Protein AF-A0A9J7N0E9-F1 (afdb_monomer_lite)

Sequence (81 aa):
MCDVKRDEFLQLLPDIKQKIQDCDFVAIDTEFTGLCLSEACQPSLFDTPQERYRKLRQTVGSFIICQVGVSVFKKDMKYNR

Radius of gyration: 18.27 Å; chains: 1; bounding box: 44×30×42 Å

InterPro domains:
  IPR006941 Ribonuclease CAF1 [PF04857] (4-79)
  IPR012337 Ribonuclease H-like superfamily [SSF53098] (2-76)
  IPR036397 Ribonuclease H superfamily [G3DSA:3.30.420.10] (2-81)
  IPR051181 CAF1 family poly(A)-specific ribonucleases [PTHR15092] (3-79)

Secondary structure (DSSP, 8-state):
-----HHHHHHHHHHHHHHHHH-SEEEEEEEES-S-S-GGGS--TT--HHHHHHHHHHHHTTS-EEEEEEEEE---SSS--

Foldseek 3Di:
DDDADPVCCVVCVVVVVVLQVQFPDKDKDWDKPDDADDPCLDDDPPDDPVSVCVSVVVGVVVIDTPDMDMDGHHDDPPPDD

Organism: Branchiostoma floridae (NCBI:txid7739)

pLDDT: mean 93.48, std 8.51, range [51.44, 98.19]

Structure (mmCIF, N/CA/C/O backbone):
data_AF-A0A9J7N0E9-F1
#
_entry.id   AF-A0A9J7N0E9-F1
#
loop_
_atom_site.group_PDB
_atom_site.id
_atom_site.type_symbol
_atom_site.label_atom_id
_atom_site.label_alt_id
_atom_site.label_comp_id
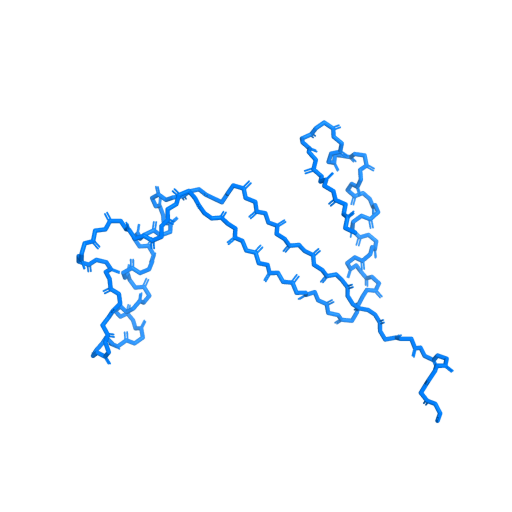_atom_site.label_asym_id
_atom_site.label_entity_id
_atom_site.label_seq_id
_atom_site.pdbx_PDB_ins_code
_atom_site.Cartn_x
_atom_site.Cartn_y
_atom_site.Cartn_z
_atom_site.occupancy
_atom_site.B_iso_or_equiv
_atom_site.auth_seq_id
_atom_site.auth_comp_id
_atom_site.auth_asym_id
_atom_site.auth_atom_id
_atom_site.pdbx_PDB_model_num
ATOM 1 N N . MET A 1 1 ? -14.191 10.189 6.402 1.00 72.12 1 MET A N 1
ATOM 2 C CA . MET A 1 1 ? -12.818 10.394 5.900 1.00 72.12 1 MET A CA 1
ATOM 3 C C . MET A 1 1 ? -12.120 11.334 6.870 1.00 72.12 1 MET A C 1
ATOM 5 O O . MET A 1 1 ? -12.767 12.272 7.317 1.00 72.12 1 MET A O 1
ATOM 9 N N . CYS A 1 2 ? -10.895 11.019 7.289 1.00 88.75 2 CYS A N 1
ATOM 10 C CA . CYS A 1 2 ? -10.126 11.786 8.272 1.00 88.75 2 CYS A CA 1
ATOM 11 C C . CYS A 1 2 ? -8.733 12.021 7.688 1.00 88.75 2 CYS A C 1
ATOM 13 O O . CYS A 1 2 ? -8.071 11.053 7.317 1.00 88.75 2 CYS A O 1
ATOM 15 N N . ASP A 1 3 ? -8.325 13.284 7.586 1.00 94.62 3 ASP A N 1
ATOM 16 C CA . ASP A 1 3 ? -6.998 13.658 7.107 1.00 94.62 3 ASP A CA 1
ATOM 17 C C . ASP A 1 3 ? -6.031 13.691 8.288 1.00 94.62 3 ASP A C 1
ATOM 19 O O . ASP A 1 3 ? -6.239 14.437 9.242 1.00 94.62 3 ASP A O 1
ATOM 23 N N . VAL A 1 4 ? -4.973 12.882 8.229 1.00 96.00 4 VAL A N 1
ATOM 24 C CA . VAL A 1 4 ? -3.995 12.762 9.315 1.00 96.00 4 VAL A CA 1
ATOM 25 C C . VAL A 1 4 ? -2.698 13.449 8.909 1.00 96.00 4 VAL A C 1
ATOM 27 O O . VAL A 1 4 ? -1.972 12.966 8.039 1.00 96.00 4 VAL A O 1
ATOM 30 N N . LYS A 1 5 ? -2.393 14.580 9.549 1.00 95.69 5 LYS A N 1
ATOM 31 C CA . LYS A 1 5 ? -1.157 15.341 9.315 1.00 95.69 5 LYS A CA 1
ATOM 32 C C . LYS A 1 5 ? -0.100 15.013 10.366 1.00 95.69 5 LYS A C 1
ATOM 34 O O . LYS A 1 5 ? -0.373 14.360 11.371 1.00 95.69 5 LYS A O 1
ATOM 39 N N . ARG A 1 6 ? 1.128 15.493 10.141 1.00 96.06 6 ARG A N 1
ATOM 40 C CA . ARG A 1 6 ? 2.291 15.244 11.012 1.00 96.06 6 ARG A CA 1
ATOM 41 C C . ARG A 1 6 ? 2.002 15.526 12.489 1.00 96.06 6 ARG A C 1
ATOM 43 O O . ARG A 1 6 ? 2.309 14.685 13.328 1.00 96.06 6 ARG A O 1
ATOM 50 N N . ASP A 1 7 ? 1.413 16.679 12.781 1.00 97.06 7 ASP A N 1
ATOM 51 C CA . ASP A 1 7 ? 1.261 17.171 14.156 1.00 97.06 7 ASP A CA 1
ATOM 52 C C . ASP A 1 7 ? 0.169 16.411 14.931 1.00 97.06 7 ASP A C 1
ATOM 54 O O . ASP A 1 7 ? 0.211 16.320 16.156 1.00 97.06 7 ASP A O 1
ATOM 58 N N . GLU A 1 8 ? -0.772 15.798 14.211 1.00 94.94 8 GLU A N 1
ATOM 59 C CA . GLU A 1 8 ? -1.902 15.044 14.765 1.00 94.94 8 GLU A CA 1
ATOM 60 C C . GLU A 1 8 ? -1.631 13.533 14.789 1.00 94.94 8 GLU A C 1
ATOM 62 O O . GLU A 1 8 ? -2.270 12.789 15.535 1.00 94.94 8 GLU A O 1
ATOM 67 N N . PHE A 1 9 ? -0.656 13.058 14.004 1.00 96.31 9 PHE A N 1
ATOM 68 C CA . PHE A 1 9 ? -0.413 11.631 13.795 1.00 96.31 9 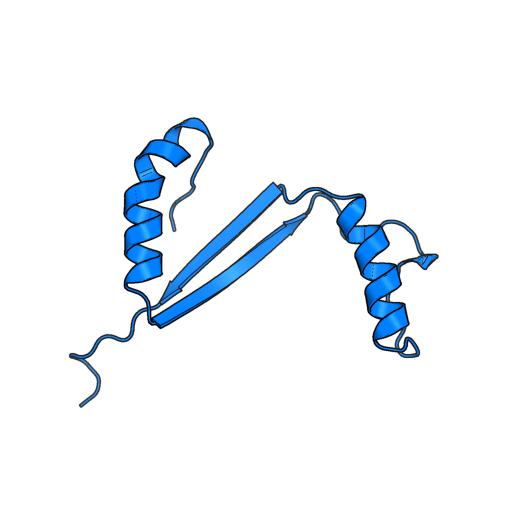PHE A CA 1
ATOM 69 C C . PHE A 1 9 ? -0.186 10.874 15.103 1.00 96.31 9 PHE A C 1
ATOM 71 O O . PHE A 1 9 ? -0.815 9.845 15.328 1.00 96.31 9 PHE A O 1
ATOM 78 N N . LEU A 1 10 ? 0.669 11.384 15.996 1.00 97.75 10 LEU A N 1
ATOM 79 C CA . LEU A 1 10 ? 0.963 10.706 17.264 1.00 97.75 10 LEU A CA 1
ATOM 80 C C . LEU A 1 10 ? -0.250 10.646 18.199 1.00 97.75 10 LEU A C 1
ATOM 82 O O . LEU A 1 10 ? -0.380 9.686 18.956 1.00 97.75 10 LEU A O 1
ATOM 86 N N . GLN A 1 11 ? -1.135 11.641 18.129 1.00 97.50 11 GLN A N 1
ATOM 87 C CA . GLN A 1 11 ? -2.351 11.695 18.941 1.00 97.50 11 GLN A CA 1
ATOM 88 C C . GLN A 1 11 ? -3.409 10.712 18.423 1.00 97.50 11 GLN A C 1
ATOM 90 O O . GLN A 1 11 ? -4.086 10.066 19.217 1.00 97.50 11 GLN A O 1
ATOM 95 N N . LEU A 1 12 ? -3.515 10.560 17.099 1.00 96.94 12 LEU A N 1
ATOM 96 C CA . LEU A 1 12 ? -4.462 9.656 16.439 1.00 96.94 12 LEU A CA 1
ATOM 97 C C . LEU A 1 12 ? -3.950 8.212 16.331 1.00 96.94 12 LEU A C 1
ATOM 99 O O . LEU A 1 12 ? -4.742 7.286 16.155 1.00 96.94 12 LEU A O 1
ATOM 103 N N . LEU A 1 13 ? -2.638 7.991 16.459 1.00 96.94 13 LEU A N 1
ATOM 104 C CA . LEU A 1 13 ? -2.006 6.679 16.309 1.00 96.94 13 LEU A CA 1
ATOM 105 C C . LEU A 1 13 ? -2.635 5.575 17.184 1.00 96.94 13 LEU A C 1
ATOM 107 O O . LEU A 1 13 ? -2.800 4.469 16.665 1.00 96.94 13 LEU A O 1
ATOM 111 N N . PRO A 1 14 ? -2.999 5.804 18.465 1.00 98.00 14 PRO A N 1
ATOM 112 C CA . PRO A 1 14 ? -3.673 4.787 19.271 1.00 98.00 14 PRO A CA 1
ATOM 113 C C . PRO A 1 14 ? -5.027 4.356 18.689 1.00 98.00 14 PRO A C 1
ATOM 115 O O . PRO A 1 14 ? -5.286 3.159 18.592 1.00 98.00 14 PRO A O 1
ATOM 118 N N . ASP A 1 15 ? -5.854 5.307 18.241 1.00 97.00 15 ASP A N 1
ATOM 119 C CA . ASP A 1 15 ? -7.163 5.027 17.631 1.00 97.00 15 ASP A CA 1
ATOM 120 C C . ASP A 1 15 ? -7.013 4.298 16.288 1.00 97.00 15 ASP A C 1
ATOM 122 O O . ASP A 1 15 ? -7.688 3.299 16.039 1.00 97.00 15 ASP A O 1
ATOM 126 N N . ILE A 1 16 ? -6.061 4.728 15.451 1.00 96.69 16 ILE A N 1
ATOM 127 C CA . ILE A 1 16 ? -5.744 4.057 14.181 1.00 96.69 16 ILE A CA 1
ATOM 128 C C . ILE A 1 16 ? -5.335 2.599 14.435 1.00 96.69 16 ILE A C 1
ATOM 130 O O . ILE A 1 16 ? -5.846 1.692 13.777 1.00 96.69 16 ILE A O 1
ATOM 134 N N . LYS A 1 17 ? -4.445 2.353 15.408 1.00 97.75 17 LYS A N 1
ATOM 135 C CA . LYS A 1 17 ? -4.012 0.996 15.777 1.00 97.75 17 LYS A CA 1
ATOM 136 C C . LYS A 1 17 ? -5.176 0.137 16.259 1.00 97.75 17 LYS A C 1
ATOM 138 O O . LYS A 1 17 ? -5.304 -0.988 15.786 1.00 97.75 17 LYS A O 1
ATOM 143 N N . GLN A 1 18 ? -6.019 0.665 17.146 1.00 98.00 18 GLN A N 1
ATOM 144 C CA . GLN A 1 18 ? -7.181 -0.057 17.662 1.00 98.00 18 GLN A CA 1
ATOM 145 C C . GLN A 1 18 ? -8.142 -0.438 16.530 1.00 98.00 18 GLN A C 1
ATOM 147 O O . GLN A 1 18 ? -8.542 -1.592 16.408 1.00 98.00 18 GLN A O 1
ATOM 152 N N . LYS A 1 19 ? -8.450 0.506 15.634 1.00 96.69 19 LYS A N 1
ATOM 153 C CA . LYS A 1 19 ? -9.323 0.260 14.480 1.00 96.69 19 LYS A CA 1
ATOM 154 C C . LYS A 1 19 ? -8.771 -0.795 13.525 1.00 96.69 19 LYS A C 1
ATOM 156 O O . LYS A 1 19 ? -9.547 -1.598 13.021 1.00 96.69 19 LYS A O 1
ATOM 161 N N . ILE A 1 20 ? -7.458 -0.806 13.281 1.00 97.25 20 ILE A N 1
ATOM 162 C CA . ILE A 1 20 ? -6.808 -1.840 12.460 1.00 97.25 20 ILE A CA 1
ATOM 163 C C . ILE A 1 20 ? -6.853 -3.203 13.163 1.00 97.25 20 ILE A C 1
ATOM 165 O O . ILE A 1 20 ? -7.113 -4.208 12.510 1.00 97.25 20 ILE A O 1
ATOM 169 N N . GLN A 1 21 ? -6.630 -3.254 14.478 1.00 97.56 21 GLN A N 1
ATOM 170 C CA . GLN A 1 21 ? -6.698 -4.502 15.250 1.00 97.56 21 GLN A CA 1
ATOM 171 C C . GLN A 1 21 ? -8.109 -5.101 15.282 1.00 97.56 21 GLN A C 1
ATOM 173 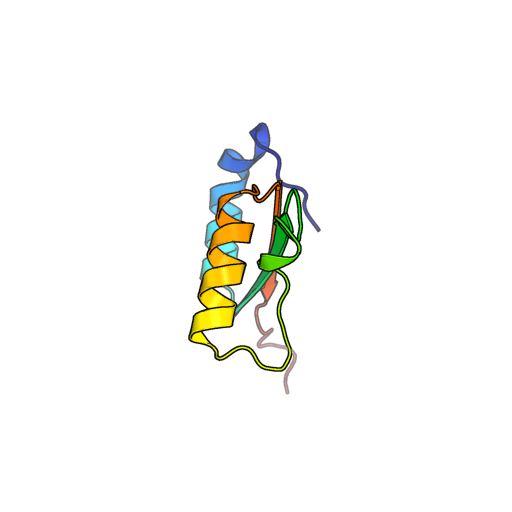O O . GLN A 1 21 ? -8.255 -6.319 15.253 1.00 97.56 21 GLN A O 1
ATOM 178 N N . ASP A 1 22 ? -9.135 -4.251 15.323 1.00 96.81 22 ASP A N 1
ATOM 179 C CA . ASP A 1 22 ? -10.530 -4.669 15.461 1.00 96.81 22 ASP A CA 1
ATOM 180 C C . ASP A 1 22 ? -11.242 -4.962 14.134 1.00 96.81 22 ASP A C 1
ATOM 182 O O . ASP A 1 22 ? -12.395 -5.410 14.167 1.00 96.81 22 ASP A O 1
ATOM 186 N N . CYS A 1 23 ? -10.626 -4.644 12.994 1.00 97.00 23 CYS A N 1
ATOM 187 C CA . CYS A 1 23 ? -11.217 -4.821 11.669 1.00 97.00 23 CYS A CA 1
ATOM 188 C C . CYS A 1 23 ? -10.989 -6.235 11.112 1.00 97.00 23 CYS A C 1
ATOM 190 O O . CYS A 1 23 ? -10.093 -6.951 11.547 1.00 97.00 23 CYS A O 1
ATOM 192 N N . ASP A 1 24 ? -11.796 -6.628 10.127 1.00 97.31 24 ASP A N 1
ATOM 193 C CA . ASP A 1 24 ? -11.629 -7.905 9.425 1.00 97.31 24 ASP A CA 1
ATOM 194 C C . ASP A 1 24 ? -10.629 -7.781 8.271 1.00 97.31 24 ASP A C 1
ATOM 196 O O . ASP A 1 24 ? -9.892 -8.719 7.971 1.00 97.31 24 ASP A O 1
ATOM 200 N N . PHE A 1 25 ? -10.606 -6.621 7.605 1.00 97.56 25 PHE A N 1
ATOM 201 C CA . PHE A 1 25 ? -9.630 -6.319 6.566 1.00 97.56 25 PHE A CA 1
ATOM 202 C C . PHE A 1 25 ? -9.386 -4.816 6.413 1.00 97.56 25 PHE A C 1
ATOM 204 O O . PHE A 1 25 ? -10.189 -3.967 6.817 1.00 97.56 25 PHE A O 1
ATOM 211 N N . VAL A 1 26 ? -8.265 -4.504 5.764 1.00 98.06 26 VAL A N 1
ATOM 212 C CA . VAL A 1 26 ? -7.833 -3.146 5.440 1.00 98.06 26 VAL A CA 1
ATOM 213 C C . VAL A 1 26 ? -7.655 -3.040 3.929 1.00 98.06 26 VAL A C 1
ATOM 215 O O . VAL A 1 26 ? -6.981 -3.875 3.327 1.00 98.06 26 VAL A O 1
ATOM 218 N N . ALA A 1 27 ? -8.240 -2.013 3.318 1.00 98.19 27 ALA A N 1
ATOM 219 C CA . ALA A 1 27 ? -7.895 -1.596 1.965 1.00 98.19 27 ALA A CA 1
ATOM 220 C C . ALA A 1 27 ? -6.872 -0.457 2.035 1.00 98.19 27 ALA A C 1
ATOM 222 O O . ALA A 1 27 ? -7.029 0.473 2.834 1.00 98.19 27 ALA A O 1
ATOM 223 N N . ILE A 1 28 ? -5.837 -0.544 1.202 1.00 97.88 28 ILE A N 1
ATOM 224 C CA . ILE A 1 28 ? -4.777 0.459 1.109 1.00 97.88 28 ILE A CA 1
ATOM 225 C C . ILE A 1 28 ? -4.671 0.985 -0.315 1.00 97.88 28 ILE A C 1
ATOM 227 O O . ILE A 1 28 ? -4.861 0.234 -1.270 1.00 97.88 28 ILE A O 1
ATOM 231 N N . ASP A 1 29 ? -4.326 2.259 -0.426 1.00 97.69 29 ASP A N 1
ATOM 232 C CA . ASP A 1 29 ? -3.923 2.891 -1.676 1.00 97.69 29 ASP A CA 1
ATOM 233 C C . ASP A 1 29 ? -2.852 3.949 -1.388 1.00 97.69 29 ASP A C 1
ATOM 235 O O . ASP A 1 29 ? -2.755 4.450 -0.265 1.00 97.69 29 ASP A O 1
ATOM 239 N N . THR A 1 30 ? -2.003 4.264 -2.359 1.00 96.88 30 THR A N 1
ATOM 240 C CA . THR A 1 30 ? -0.858 5.158 -2.145 1.00 96.88 30 THR A CA 1
ATOM 241 C C . THR A 1 30 ? -0.659 6.095 -3.315 1.00 96.88 30 THR A C 1
ATOM 243 O O . THR A 1 30 ? -0.625 5.648 -4.457 1.00 96.88 30 THR A O 1
ATOM 246 N N . GLU A 1 31 ? -0.389 7.360 -3.009 1.00 97.06 31 GLU A N 1
ATOM 247 C CA . GLU A 1 31 ? 0.017 8.348 -4.003 1.00 97.06 31 GLU A CA 1
ATOM 248 C C . GLU A 1 31 ? 1.532 8.545 -3.961 1.00 97.06 31 GLU A C 1
ATOM 250 O O . GLU A 1 31 ? 2.139 8.677 -2.889 1.00 97.06 31 GLU A O 1
ATOM 255 N N . PHE A 1 32 ? 2.143 8.587 -5.143 1.00 96.31 32 PHE A N 1
ATOM 256 C CA . PHE A 1 32 ? 3.579 8.776 -5.325 1.00 96.31 32 PHE A CA 1
ATOM 257 C C . PHE A 1 32 ? 3.869 10.118 -5.990 1.00 96.31 32 PHE A C 1
ATOM 259 O O . PHE A 1 32 ? 3.069 10.643 -6.761 1.00 96.31 32 PHE A O 1
ATOM 266 N N . THR A 1 33 ? 5.072 10.644 -5.771 1.00 96.50 33 THR A N 1
ATOM 267 C CA . THR A 1 33 ? 5.546 11.855 -6.461 1.00 96.50 33 THR A CA 1
ATOM 268 C C . THR A 1 33 ? 5.782 11.668 -7.966 1.00 96.50 33 THR A C 1
ATOM 270 O O . THR A 1 33 ? 6.005 12.649 -8.673 1.00 96.50 33 THR A O 1
ATOM 273 N N . GLY A 1 34 ? 5.733 10.432 -8.468 1.00 93.75 34 GLY A N 1
ATOM 274 C CA . GLY A 1 34 ? 5.825 10.106 -9.887 1.00 93.75 34 GLY A CA 1
ATOM 275 C C . GLY A 1 34 ? 5.470 8.644 -10.166 1.00 93.75 34 GLY A C 1
ATOM 276 O O . GLY A 1 34 ? 5.430 7.821 -9.254 1.00 93.75 34 GLY A O 1
ATOM 277 N N . LEU A 1 35 ? 5.196 8.331 -11.438 1.00 89.19 35 LEU A N 1
ATOM 278 C CA . LEU A 1 35 ? 4.682 7.020 -11.869 1.00 89.19 35 LEU A CA 1
ATOM 279 C C . LEU A 1 35 ? 5.655 6.208 -12.732 1.00 89.19 35 LEU A C 1
ATOM 281 O O . LEU A 1 35 ? 5.582 4.984 -12.741 1.00 89.19 35 LEU A O 1
ATOM 285 N N . CYS A 1 36 ? 6.557 6.857 -13.470 1.00 91.25 36 CYS A N 1
ATOM 286 C CA . CYS A 1 36 ? 7.551 6.174 -14.292 1.00 91.25 36 CYS A CA 1
ATOM 287 C C . CYS A 1 36 ? 8.842 6.984 -14.339 1.00 91.25 36 CYS A C 1
ATOM 289 O O . CYS A 1 36 ? 8.814 8.176 -14.634 1.00 91.25 36 CYS A O 1
ATOM 291 N N . LEU A 1 37 ? 9.972 6.332 -14.059 1.00 92.38 37 LEU A N 1
ATOM 292 C CA . LEU A 1 37 ? 11.276 6.994 -14.027 1.00 92.38 37 LEU A CA 1
ATOM 293 C C . LEU A 1 37 ? 11.801 7.320 -15.434 1.00 92.38 37 LEU A C 1
ATOM 295 O O . LEU A 1 37 ? 12.377 8.380 -15.657 1.00 92.38 37 LEU A O 1
ATOM 299 N N . SER A 1 38 ? 11.631 6.395 -16.378 1.00 93.06 38 SER A N 1
ATOM 300 C CA . SER A 1 38 ? 12.088 6.527 -17.765 1.00 93.06 38 SER A CA 1
ATOM 301 C C . SER A 1 38 ? 11.347 5.549 -18.675 1.00 93.06 38 SER A C 1
ATOM 303 O O . SER A 1 38 ? 10.763 4.582 -18.190 1.00 93.06 38 SER A O 1
ATOM 305 N N . GLU A 1 39 ? 11.405 5.743 -19.994 1.00 90.50 39 GLU A N 1
ATOM 306 C CA . GLU A 1 39 ? 10.781 4.826 -20.966 1.00 90.50 39 GLU A CA 1
ATOM 307 C C . GLU A 1 39 ? 11.246 3.370 -20.801 1.00 90.50 39 GLU A C 1
ATOM 309 O O . GLU A 1 39 ? 10.447 2.446 -20.916 1.00 90.50 39 GLU A O 1
ATOM 314 N N . ALA A 1 40 ? 12.512 3.148 -20.432 1.00 90.25 40 ALA A N 1
ATOM 315 C CA . ALA A 1 40 ? 13.051 1.808 -20.183 1.00 90.25 40 ALA A CA 1
ATOM 316 C C . ALA A 1 40 ? 12.396 1.094 -18.983 1.00 90.25 40 ALA A C 1
ATOM 318 O O . ALA A 1 40 ? 12.441 -0.137 -18.889 1.00 90.25 40 ALA A O 1
ATOM 319 N N . CYS A 1 41 ? 11.793 1.856 -18.066 1.00 91.81 41 CYS A N 1
ATOM 320 C CA . CYS A 1 41 ? 11.080 1.331 -16.906 1.00 91.81 41 CYS A CA 1
ATOM 321 C C . CYS A 1 41 ? 9.585 1.107 -17.173 1.00 91.81 41 CYS A C 1
ATOM 323 O O . CYS A 1 41 ? 8.896 0.576 -16.302 1.00 91.81 41 CYS A O 1
ATOM 325 N N . GLN A 1 42 ? 9.077 1.474 -18.355 1.00 93.12 42 GLN A N 1
ATOM 326 C CA . GLN A 1 42 ? 7.678 1.243 -18.695 1.00 93.12 42 GLN A CA 1
ATOM 327 C C . GLN A 1 42 ? 7.391 -0.266 -18.801 1.00 93.12 42 GLN A C 1
ATOM 329 O O . GLN A 1 42 ? 8.184 -1.023 -19.389 1.00 93.12 42 GLN A O 1
ATOM 334 N N . PRO A 1 43 ? 6.268 -0.732 -18.231 1.00 91.75 43 PRO A N 1
ATOM 335 C CA . PRO A 1 43 ? 5.854 -2.117 -18.364 1.00 91.75 43 PRO A CA 1
ATOM 336 C C . PRO A 1 43 ? 5.516 -2.441 -19.824 1.00 91.75 43 PRO A C 1
ATOM 338 O O . PRO A 1 43 ? 4.837 -1.679 -20.507 1.00 91.75 43 PRO A O 1
ATOM 341 N N . SER A 1 44 ? 5.965 -3.607 -20.279 1.00 93.69 44 SER A N 1
ATOM 342 C CA . SER A 1 44 ? 5.631 -4.186 -21.582 1.00 93.69 44 SER A CA 1
ATOM 343 C C . SER A 1 44 ? 4.709 -5.391 -21.407 1.00 93.69 44 SER A C 1
ATOM 345 O O . SER A 1 44 ? 4.776 -6.096 -20.400 1.00 93.69 44 SER A O 1
ATOM 347 N N . LEU A 1 45 ? 3.873 -5.666 -22.413 1.00 95.38 45 LEU A N 1
ATOM 348 C CA . LEU A 1 45 ? 3.052 -6.883 -22.469 1.00 95.38 45 LEU A CA 1
ATOM 349 C C . LEU A 1 45 ? 3.893 -8.163 -22.588 1.00 95.38 45 LEU A C 1
ATOM 351 O O . LEU A 1 45 ? 3.398 -9.244 -22.288 1.00 95.38 45 LEU A O 1
ATOM 355 N N . PHE A 1 46 ? 5.152 -8.037 -23.011 1.00 96.31 46 PHE A N 1
ATOM 356 C CA . PHE A 1 46 ? 6.083 -9.154 -23.182 1.00 96.31 46 PHE A CA 1
ATOM 357 C C . PHE A 1 46 ? 7.034 -9.345 -21.996 1.00 96.31 46 PHE A C 1
ATOM 359 O O . PHE A 1 46 ? 7.866 -10.246 -22.037 1.00 96.31 46 PHE A O 1
ATOM 366 N N . ASP A 1 47 ? 6.938 -8.507 -20.959 1.00 97.00 47 ASP A N 1
ATOM 367 C CA . ASP A 1 47 ? 7.784 -8.662 -19.779 1.00 97.00 47 ASP A CA 1
ATOM 368 C C . ASP A 1 47 ? 7.424 -9.952 -19.032 1.00 97.00 47 ASP A C 1
ATOM 370 O O . ASP A 1 47 ? 6.265 -10.200 -18.689 1.00 97.00 47 ASP A O 1
ATOM 374 N N . THR A 1 48 ? 8.440 -10.729 -18.674 1.00 98.06 48 THR A N 1
ATOM 375 C CA . THR A 1 48 ? 8.309 -11.733 -17.615 1.00 98.06 48 THR A CA 1
ATOM 376 C C . THR A 1 48 ? 8.001 -11.057 -16.267 1.00 98.06 48 THR A C 1
ATOM 378 O O . THR A 1 48 ? 8.327 -9.879 -16.062 1.00 98.06 48 THR A O 1
ATOM 381 N N . PRO A 1 49 ? 7.429 -11.778 -15.282 1.00 97.69 49 PRO A N 1
ATOM 382 C CA . PRO A 1 49 ? 7.204 -11.223 -13.945 1.00 97.69 49 PRO A CA 1
ATOM 383 C C . PRO A 1 49 ? 8.471 -10.629 -13.307 1.00 97.69 49 PRO A C 1
ATOM 385 O O . PRO A 1 49 ? 8.412 -9.583 -12.658 1.00 97.69 49 PRO A O 1
ATOM 388 N N . GLN A 1 50 ? 9.628 -11.259 -13.524 1.00 98.00 50 GLN A N 1
ATOM 389 C CA . GLN A 1 50 ? 10.925 -10.810 -13.019 1.00 98.00 50 GLN A CA 1
ATOM 390 C C . GLN A 1 50 ? 11.366 -9.493 -13.667 1.00 98.00 50 GLN A C 1
ATOM 392 O O . GLN A 1 50 ? 11.836 -8.590 -12.971 1.00 98.00 50 GLN A O 1
ATOM 397 N N . GLU A 1 51 ? 11.193 -9.350 -14.983 1.00 97.38 51 GLU A N 1
ATOM 398 C CA . GLU A 1 51 ? 11.502 -8.108 -15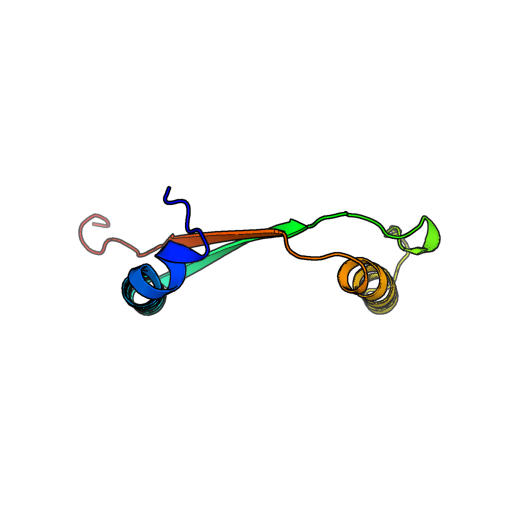.698 1.00 97.38 51 GLU A CA 1
ATOM 399 C C . GLU A 1 51 ? 10.582 -6.972 -15.262 1.00 97.38 51 GLU A C 1
ATOM 401 O O . GLU A 1 51 ? 11.069 -5.880 -14.954 1.00 97.38 51 GLU A O 1
ATOM 406 N N . ARG A 1 52 ? 9.277 -7.245 -15.139 1.00 96.25 52 ARG A N 1
ATOM 407 C CA . ARG A 1 52 ? 8.298 -6.274 -14.641 1.00 96.25 52 ARG A CA 1
ATOM 408 C C . ARG A 1 52 ? 8.654 -5.800 -13.234 1.00 96.25 52 ARG A C 1
ATOM 410 O O . ARG A 1 52 ? 8.668 -4.596 -12.981 1.00 96.25 52 ARG A O 1
ATOM 417 N N . TYR A 1 53 ? 8.999 -6.722 -12.332 1.00 96.50 53 TYR A N 1
ATOM 418 C CA . TYR A 1 53 ? 9.451 -6.379 -10.983 1.00 96.50 53 TYR A CA 1
ATOM 419 C C . TYR A 1 53 ? 10.716 -5.515 -11.009 1.00 96.50 53 TYR A C 1
ATOM 421 O O . TYR A 1 53 ? 10.772 -4.498 -10.320 1.00 96.50 53 TYR A O 1
ATOM 429 N N . ARG A 1 54 ? 11.722 -5.875 -11.817 1.00 95.69 54 ARG A N 1
ATOM 430 C CA . ARG A 1 54 ? 12.977 -5.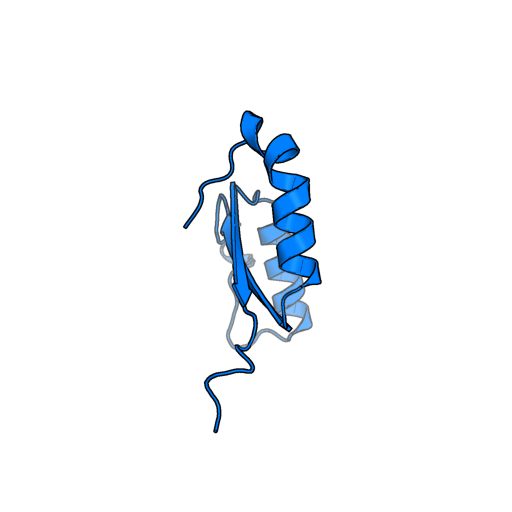115 -11.926 1.00 95.69 54 ARG A CA 1
ATOM 431 C C . ARG A 1 54 ? 12.726 -3.669 -12.361 1.00 95.69 54 ARG A C 1
ATOM 433 O O . ARG A 1 54 ? 13.257 -2.758 -11.728 1.00 95.69 54 ARG A O 1
ATOM 440 N N . LYS A 1 55 ? 11.909 -3.463 -13.399 1.00 95.69 55 LYS A N 1
ATOM 441 C CA . LYS A 1 55 ? 11.534 -2.130 -13.900 1.00 95.69 55 LYS A CA 1
ATOM 442 C C . LYS A 1 55 ? 10.764 -1.319 -12.855 1.00 95.69 55 LYS A C 1
ATOM 444 O O . LYS A 1 55 ? 11.091 -0.159 -12.595 1.00 95.69 55 LYS A O 1
ATOM 449 N N . LEU A 1 56 ? 9.780 -1.946 -12.203 1.00 95.44 56 LEU A N 1
ATOM 450 C CA . LEU A 1 56 ? 8.987 -1.292 -11.165 1.00 95.44 56 LEU A CA 1
ATOM 451 C C . LEU A 1 56 ? 9.856 -0.908 -9.965 1.00 95.44 56 LEU A C 1
ATOM 453 O O . LEU A 1 56 ? 9.766 0.219 -9.494 1.00 95.44 56 LEU A O 1
ATOM 457 N N . ARG A 1 57 ? 10.753 -1.797 -9.517 1.00 95.06 57 ARG A N 1
ATOM 458 C CA . ARG A 1 57 ? 11.682 -1.546 -8.406 1.00 95.06 57 ARG A CA 1
ATOM 459 C C . ARG A 1 57 ? 12.562 -0.320 -8.654 1.00 95.06 57 ARG A C 1
ATOM 461 O O . ARG A 1 57 ? 12.791 0.450 -7.727 1.00 95.06 57 ARG A O 1
ATOM 468 N N . GLN A 1 58 ? 13.049 -0.143 -9.883 1.00 93.94 58 GLN A N 1
ATOM 469 C CA . GLN A 1 58 ? 13.820 1.046 -10.261 1.00 93.94 58 GLN A CA 1
ATOM 470 C C . GLN A 1 58 ? 12.974 2.316 -10.149 1.00 93.94 58 GLN A C 1
ATOM 472 O O . GLN A 1 58 ? 13.428 3.297 -9.574 1.00 93.94 58 GLN A O 1
ATOM 477 N N . THR A 1 59 ? 11.729 2.267 -10.624 1.00 93.50 59 THR A N 1
ATOM 478 C CA . THR A 1 59 ? 10.794 3.397 -10.555 1.00 93.50 59 THR A CA 1
ATOM 479 C C . THR A 1 59 ? 10.437 3.766 -9.115 1.00 93.50 59 THR A C 1
ATOM 481 O O . THR A 1 59 ? 10.644 4.905 -8.704 1.00 93.50 59 THR A O 1
ATOM 484 N N . VAL A 1 60 ? 9.953 2.810 -8.317 1.00 93.50 60 VAL A N 1
ATOM 485 C CA . VAL A 1 60 ? 9.504 3.077 -6.937 1.00 93.50 60 VAL A CA 1
ATOM 486 C C . VAL A 1 60 ? 10.653 3.472 -6.009 1.00 93.50 60 VAL A C 1
ATOM 488 O O . VAL A 1 60 ? 10.422 4.156 -5.023 1.00 93.50 60 VAL A O 1
ATOM 491 N N . GLY A 1 61 ? 11.894 3.080 -6.321 1.00 93.88 61 GLY A N 1
ATOM 492 C CA . GLY A 1 61 ? 13.079 3.510 -5.575 1.00 93.88 61 GLY A CA 1
ATOM 493 C C . GLY A 1 61 ? 13.494 4.963 -5.834 1.00 93.88 61 GLY A C 1
ATOM 494 O O . GLY A 1 61 ? 14.310 5.495 -5.086 1.00 93.88 61 GLY A O 1
ATOM 495 N N . SER A 1 62 ? 12.961 5.604 -6.879 1.00 95.19 62 SER A N 1
ATOM 496 C CA . SER A 1 62 ? 13.268 6.994 -7.243 1.00 95.19 62 SER A CA 1
ATOM 497 C C . SER A 1 62 ? 12.175 7.994 -6.862 1.00 95.19 62 SER A C 1
ATOM 499 O O . SER A 1 62 ? 12.406 9.199 -6.944 1.00 95.19 62 SER A O 1
ATOM 501 N N . PHE A 1 63 ? 11.006 7.517 -6.431 1.00 95.81 63 PHE A N 1
ATOM 502 C CA . PHE A 1 63 ? 9.880 8.347 -6.008 1.00 95.81 63 PHE A CA 1
ATOM 503 C C . PHE A 1 63 ? 9.551 8.131 -4.531 1.00 95.81 63 PHE A C 1
ATOM 505 O O . PHE A 1 63 ? 9.959 7.148 -3.917 1.00 95.81 63 PHE A O 1
ATOM 512 N N . ILE A 1 64 ? 8.817 9.076 -3.950 1.00 96.00 64 ILE A N 1
ATOM 513 C CA . ILE A 1 64 ? 8.431 9.053 -2.537 1.00 96.00 64 ILE A CA 1
ATOM 514 C C . ILE A 1 64 ? 6.915 8.890 -2.458 1.00 96.00 64 ILE A C 1
ATOM 516 O O . ILE A 1 64 ? 6.186 9.475 -3.260 1.00 96.00 64 ILE A O 1
ATOM 520 N N . ILE A 1 65 ? 6.443 8.119 -1.478 1.00 96.94 65 ILE A N 1
ATOM 521 C CA . ILE A 1 65 ? 5.023 8.066 -1.122 1.00 96.94 65 ILE A CA 1
ATOM 522 C C . ILE A 1 65 ? 4.668 9.374 -0.412 1.00 96.94 65 ILE A C 1
ATOM 524 O O . ILE A 1 65 ? 5.185 9.647 0.672 1.00 96.94 65 ILE A O 1
ATOM 528 N N . CYS A 1 66 ? 3.804 10.188 -1.016 1.00 95.81 66 CYS A N 1
ATOM 529 C CA . CYS A 1 66 ? 3.355 11.449 -0.423 1.00 95.81 66 CYS A CA 1
ATOM 530 C C . CYS A 1 66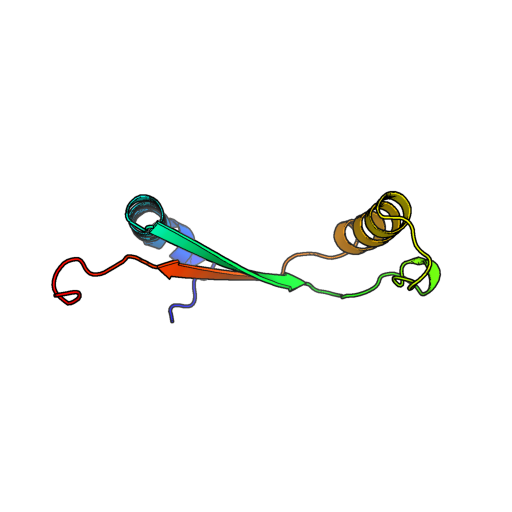 ? 2.051 11.297 0.372 1.00 95.81 66 CYS A C 1
ATOM 532 O O . CYS A 1 66 ? 1.803 12.094 1.276 1.00 95.81 66 CYS A O 1
ATOM 534 N N . GLN A 1 67 ? 1.257 10.260 0.089 1.00 97.00 67 GLN A N 1
ATOM 535 C CA . GLN A 1 67 ? 0.025 9.955 0.812 1.00 97.00 67 GLN A CA 1
ATOM 536 C C . GLN A 1 67 ? -0.217 8.445 0.875 1.00 97.00 67 GLN A C 1
ATOM 538 O O . GLN A 1 67 ? 0.027 7.725 -0.092 1.00 97.00 67 GLN A O 1
ATOM 543 N N . VAL A 1 68 ? -0.746 7.977 2.008 1.00 97.06 68 VAL A N 1
ATOM 544 C CA . VAL A 1 68 ? -1.249 6.609 2.183 1.00 97.06 68 VAL A CA 1
ATOM 545 C C . VAL A 1 68 ? -2.722 6.691 2.570 1.00 97.06 68 VAL A C 1
ATOM 547 O O . VAL A 1 68 ? -3.060 7.221 3.628 1.00 97.06 68 VAL A O 1
ATOM 550 N N . GLY A 1 69 ? -3.596 6.173 1.714 1.00 97.38 69 GLY A N 1
ATOM 551 C CA . GLY A 1 69 ? -5.008 5.961 1.999 1.00 97.38 69 GLY A CA 1
ATOM 552 C C . GLY A 1 69 ? -5.209 4.632 2.721 1.00 97.38 69 GLY A C 1
ATOM 553 O O . GLY A 1 69 ? -4.734 3.594 2.266 1.00 97.38 69 GLY A O 1
ATOM 554 N N . VAL A 1 70 ? -5.919 4.658 3.850 1.00 97.25 70 VAL A N 1
ATOM 555 C CA . VAL A 1 70 ? -6.227 3.463 4.647 1.00 97.25 70 VAL A CA 1
ATOM 556 C C . VAL A 1 70 ? -7.718 3.438 4.952 1.00 97.25 70 VAL A C 1
ATOM 558 O O . VAL A 1 70 ? -8.251 4.372 5.549 1.00 97.25 70 VAL A O 1
ATOM 561 N N . SER A 1 71 ? -8.388 2.355 4.563 1.00 97.56 71 SER A N 1
ATOM 562 C CA . SER A 1 71 ? -9.796 2.106 4.879 1.00 97.56 71 SER A CA 1
ATOM 563 C C . SER A 1 71 ? -9.934 0.799 5.649 1.00 97.56 71 SER A C 1
ATOM 565 O O . SER A 1 71 ? -9.518 -0.253 5.171 1.00 97.56 71 SER A O 1
ATOM 567 N N . VAL A 1 72 ? -10.517 0.868 6.845 1.00 97.19 72 VAL A N 1
ATOM 568 C CA . VAL A 1 72 ? -10.738 -0.282 7.732 1.00 97.19 72 VAL A CA 1
ATOM 569 C C . VAL A 1 72 ? -12.179 -0.763 7.618 1.00 97.19 72 VAL A C 1
ATOM 571 O O . VAL A 1 72 ? -13.109 0.045 7.638 1.00 97.19 72 VAL A O 1
ATOM 574 N N . PHE A 1 73 ? -12.371 -2.076 7.522 1.00 96.69 73 PHE A N 1
ATOM 575 C CA . PHE A 1 73 ? -13.690 -2.676 7.358 1.00 96.69 73 PHE A CA 1
ATOM 576 C C . PHE A 1 73 ? -13.916 -3.765 8.394 1.00 96.69 73 PHE A C 1
ATOM 578 O O . PHE A 1 73 ? -13.098 -4.665 8.566 1.00 96.69 73 PHE A O 1
ATOM 585 N N . LYS A 1 74 ? -15.058 -3.685 9.071 1.00 95.75 74 LYS A N 1
ATOM 586 C CA . LYS A 1 74 ? -15.515 -4.680 10.034 1.00 95.75 74 LYS A CA 1
ATOM 587 C C . LYS A 1 74 ? -16.939 -5.070 9.683 1.00 95.75 74 LYS A C 1
ATOM 589 O O . LYS A 1 74 ? -17.794 -4.202 9.502 1.00 95.75 74 LYS A O 1
ATOM 594 N N . LYS A 1 75 ? -17.195 -6.365 9.582 1.00 93.31 75 LYS A N 1
ATOM 595 C CA . LYS A 1 75 ? -18.514 -6.933 9.366 1.00 93.31 75 LYS A CA 1
ATOM 596 C C . LYS A 1 75 ? -19.380 -6.650 10.586 1.00 93.31 75 LYS A C 1
ATOM 598 O O . LYS A 1 75 ? -19.045 -7.025 11.710 1.00 93.31 75 LYS A O 1
ATOM 603 N N . ASP A 1 76 ? -20.531 -6.029 10.353 1.00 90.38 76 ASP A N 1
ATOM 604 C CA . ASP A 1 76 ? -21.543 -5.908 11.392 1.00 90.38 76 ASP A CA 1
ATOM 605 C C . ASP A 1 76 ? -22.253 -7.258 11.578 1.00 90.38 76 ASP A C 1
ATOM 607 O O . ASP A 1 76 ? -22.877 -7.800 10.664 1.00 90.38 76 ASP A O 1
ATOM 611 N N . MET A 1 77 ? -22.149 -7.813 12.784 1.00 82.25 77 MET A N 1
ATOM 612 C CA . MET A 1 77 ? -22.737 -9.103 13.142 1.00 82.25 77 MET A CA 1
ATOM 613 C C . MET A 1 77 ? -24.252 -9.023 13.394 1.00 82.25 77 MET A C 1
ATOM 615 O O . MET A 1 77 ? -24.892 -10.063 13.538 1.00 82.25 77 MET A O 1
ATOM 619 N N . LYS A 1 78 ? -24.846 -7.821 13.458 1.00 74.69 78 LYS A N 1
ATOM 620 C CA . LYS A 1 78 ? -26.274 -7.630 13.769 1.00 74.69 78 LYS A CA 1
ATOM 621 C C . LYS A 1 78 ? -27.200 -7.635 12.548 1.00 74.69 78 LYS A C 1
ATOM 623 O O . LYS A 1 78 ? -28.378 -7.932 12.720 1.00 74.69 78 LYS A O 1
ATOM 628 N N . TYR A 1 79 ? -26.702 -7.345 11.344 1.00 60.56 79 TYR A N 1
ATOM 629 C CA . TYR A 1 79 ? -27.546 -7.085 10.161 1.00 60.56 79 TYR A CA 1
ATOM 630 C C . TYR A 1 79 ? -27.549 -8.185 9.087 1.00 60.56 79 TYR A C 1
ATOM 632 O O . TYR A 1 79 ? -28.142 -7.995 8.032 1.00 60.56 79 TYR A O 1
ATOM 640 N N . ASN A 1 80 ? -26.964 -9.355 9.362 1.00 56.94 80 ASN A N 1
ATOM 641 C CA . ASN A 1 80 ? -26.959 -10.494 8.433 1.00 56.94 80 ASN A CA 1
ATOM 642 C C . ASN A 1 80 ? -27.781 -11.680 8.973 1.00 56.94 80 ASN A C 1
ATOM 644 O O . ASN A 1 80 ? -27.229 -12.760 9.196 1.00 56.94 80 ASN A O 1
ATOM 648 N N . ARG A 1 81 ? -29.081 -11.466 9.211 1.00 51.44 81 ARG A N 1
ATOM 649 C CA . ARG A 1 81 ? -30.075 -12.549 9.288 1.00 51.44 81 ARG A CA 1
ATOM 650 C C . ARG A 1 81 ? -30.869 -12.604 7.997 1.00 51.44 81 ARG A C 1
ATOM 652 O O . ARG A 1 81 ? -31.265 -11.514 7.535 1.00 51.44 81 ARG A O 1
#